Protein AF-A0AAW0LVT9-F1 (afdb_monomer_lite)

Organism: Quercus suber (NCBI:txid58331)

Sequence (64 aa):
PEVVEKLVGLREGIPRKDAKEVVQECKEIYENSLVDGNPPKAGFVFPKVKFLSASKGSIWRKLT

Structure (mmCIF, N/CA/C/O backbone):
data_AF-A0AAW0LVT9-F1
#
_entry.id   AF-A0AAW0LVT9-F1
#
loop_
_atom_site.group_PDB
_atom_site.id
_atom_site.type_symbol
_atom_site.label_atom_id
_atom_site.label_alt_id
_atom_site.label_comp_id
_atom_site.label_asym_id
_atom_site.label_entity_id
_atom_site.label_seq_id
_atom_site.pdbx_PDB_ins_code
_atom_site.Cartn_x
_atom_site.Cartn_y
_atom_site.Cartn_z
_atom_site.occupancy
_atom_site.B_iso_or_equiv
_atom_site.auth_seq_id
_atom_site.auth_comp_id
_atom_site.auth_asym_id
_atom_site.auth_atom_id
_atom_site.pdbx_PDB_model_num
ATOM 1 N N . PRO A 1 1 ? -1.538 1.090 -5.085 1.00 73.94 1 PRO A N 1
ATOM 2 C CA . PRO A 1 1 ? -2.479 1.790 -4.173 1.00 73.94 1 PRO A CA 1
ATOM 3 C C . PRO A 1 1 ? -3.866 1.117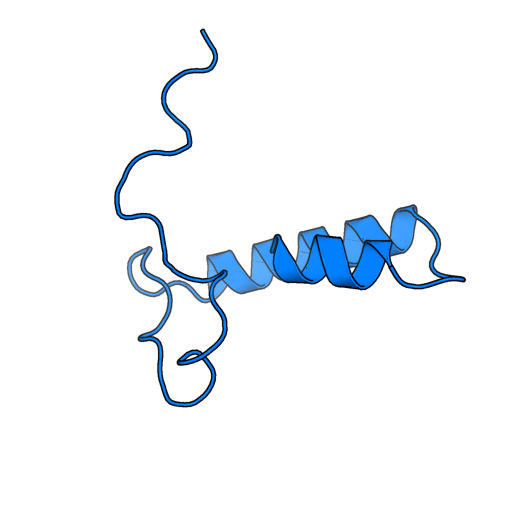 -4.048 1.00 73.94 1 PRO A C 1
ATOM 5 O O . PRO A 1 1 ? -4.194 0.634 -2.975 1.00 73.94 1 PRO A O 1
ATOM 8 N N . GLU A 1 2 ? -4.656 0.999 -5.118 1.00 75.19 2 GLU A N 1
ATOM 9 C CA . GLU A 1 2 ? -6.059 0.516 -5.055 1.00 75.19 2 GLU A CA 1
ATOM 10 C C . GLU A 1 2 ? -6.239 -0.957 -4.598 1.00 75.19 2 GLU A C 1
ATOM 12 O O . GLU A 1 2 ? -7.235 -1.288 -3.957 1.00 75.19 2 GLU A O 1
ATOM 1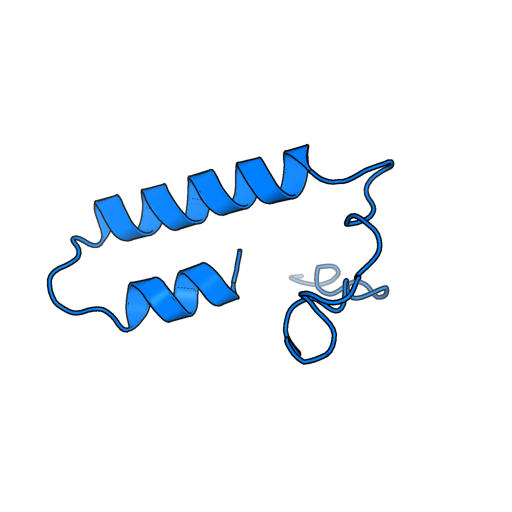7 N N . VAL A 1 3 ? -5.290 -1.870 -4.869 1.00 82.00 3 VAL A N 1
ATOM 18 C CA . VAL A 1 3 ? -5.340 -3.243 -4.302 1.00 82.00 3 VAL A CA 1
ATOM 19 C C . VAL A 1 3 ? -5.237 -3.204 -2.779 1.00 82.00 3 VAL A C 1
ATOM 21 O O . VAL A 1 3 ? -5.944 -3.936 -2.091 1.00 82.00 3 VAL A O 1
ATOM 24 N N . VAL A 1 4 ? -4.365 -2.341 -2.257 1.00 83.88 4 VAL A N 1
ATOM 25 C CA . VAL A 1 4 ? -4.140 -2.185 -0.817 1.00 83.88 4 VAL A CA 1
ATOM 26 C C . VAL A 1 4 ? -5.376 -1.592 -0.154 1.00 83.88 4 VAL A C 1
ATOM 28 O O . VAL A 1 4 ? -5.801 -2.096 0.878 1.00 83.88 4 VAL A O 1
ATOM 31 N N . GLU A 1 5 ? -6.028 -0.622 -0.793 1.00 83.50 5 GLU A N 1
ATOM 32 C CA . GLU A 1 5 ? -7.295 -0.058 -0.318 1.00 83.50 5 GLU A CA 1
ATOM 33 C C . GLU A 1 5 ? -8.387 -1.129 -0.161 1.00 83.50 5 GLU A C 1
ATOM 35 O O . GLU A 1 5 ? -9.039 -1.208 0.881 1.00 83.50 5 GLU A O 1
ATOM 40 N N . LYS A 1 6 ? -8.529 -2.026 -1.146 1.00 83.50 6 LYS A N 1
ATOM 41 C CA . LYS A 1 6 ? -9.477 -3.148 -1.060 1.00 83.50 6 LYS A CA 1
ATOM 42 C C . LYS A 1 6 ? -9.100 -4.160 0.021 1.00 83.50 6 LYS A C 1
ATOM 44 O O . LYS A 1 6 ? -9.979 -4.631 0.733 1.00 83.50 6 LYS A O 1
ATOM 49 N N . LEU A 1 7 ? -7.817 -4.501 0.153 1.00 85.69 7 LEU A N 1
ATOM 50 C CA . LEU A 1 7 ? -7.348 -5.462 1.159 1.00 85.69 7 LEU A CA 1
ATOM 51 C C . LEU A 1 7 ? -7.570 -4.954 2.584 1.00 85.69 7 LEU A C 1
ATOM 53 O O . LEU A 1 7 ? -8.054 -5.693 3.437 1.00 85.69 7 LEU A O 1
ATOM 57 N N . VAL A 1 8 ? -7.242 -3.688 2.829 1.00 86.75 8 VAL A N 1
ATOM 58 C CA . VAL A 1 8 ? -7.409 -3.062 4.140 1.00 86.75 8 VAL A CA 1
ATOM 59 C C . VAL A 1 8 ? -8.893 -2.883 4.469 1.00 86.75 8 VAL A C 1
ATOM 61 O O . VAL A 1 8 ? -9.294 -3.137 5.601 1.00 86.75 8 VAL A O 1
ATOM 64 N N . GLY A 1 9 ? -9.726 -2.528 3.485 1.00 84.06 9 GLY A N 1
ATOM 65 C CA . GLY A 1 9 ? -11.174 -2.388 3.668 1.00 84.06 9 GLY A CA 1
ATOM 66 C C . GLY A 1 9 ? -11.912 -3.693 3.994 1.00 84.06 9 GLY A C 1
ATOM 67 O O . GLY A 1 9 ? -12.987 -3.643 4.584 1.00 84.06 9 GLY A O 1
ATOM 68 N N . LEU A 1 10 ? -11.345 -4.851 3.641 1.00 87.69 10 LEU A N 1
ATOM 69 C CA . LEU A 1 10 ? -11.907 -6.171 3.956 1.00 87.69 10 LEU A CA 1
ATOM 70 C C . LEU A 1 10 ? -11.488 -6.704 5.334 1.00 87.69 10 LEU A C 1
ATOM 72 O O . LEU A 1 10 ? -12.012 -7.730 5.766 1.00 87.69 10 LEU A O 1
ATOM 76 N N . ARG A 1 11 ? -10.534 -6.061 6.020 1.00 86.19 11 ARG A N 1
ATOM 77 C CA . ARG A 1 11 ? -10.013 -6.569 7.292 1.00 86.19 11 ARG A CA 1
ATOM 78 C C . ARG A 1 11 ? -10.813 -6.024 8.472 1.00 86.19 11 ARG A C 1
ATOM 80 O O . ARG A 1 11 ? -10.866 -4.817 8.702 1.00 86.19 11 ARG A O 1
ATOM 87 N N . GLU A 1 12 ? -11.370 -6.925 9.271 1.00 85.00 12 GLU A N 1
ATOM 88 C CA . GLU A 1 12 ? -12.023 -6.559 10.526 1.00 85.00 12 GLU A CA 1
ATOM 89 C C . GLU A 1 12 ? -10.987 -6.168 11.593 1.00 85.00 12 GLU A C 1
ATOM 91 O O . GLU A 1 12 ? -9.890 -6.726 11.661 1.00 85.00 12 GLU A O 1
ATOM 96 N N . GLY A 1 13 ? -11.322 -5.175 12.420 1.00 86.94 13 GLY A N 1
ATOM 97 C CA . GLY A 1 13 ? -10.479 -4.729 13.535 1.00 86.94 13 GLY A CA 1
ATOM 98 C C . GLY A 1 13 ? -9.394 -3.701 13.195 1.00 86.94 13 GLY A C 1
ATOM 99 O O . GLY A 1 13 ? -8.675 -3.290 14.100 1.00 86.94 13 GLY A O 1
ATOM 100 N N . ILE A 1 14 ? -9.276 -3.243 11.940 1.00 84.38 14 ILE A N 1
ATOM 101 C CA . ILE A 1 14 ? -8.412 -2.099 11.601 1.00 84.38 14 ILE A CA 1
ATOM 102 C C . ILE A 1 14 ? -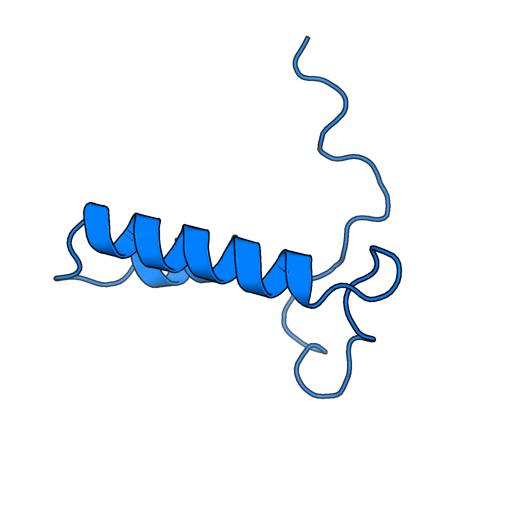9.207 -0.791 11.731 1.00 84.38 14 ILE A C 1
ATOM 104 O O . ILE A 1 14 ? -10.227 -0.620 11.054 1.00 84.38 14 ILE A O 1
ATOM 108 N N . PRO A 1 15 ? -8.746 0.171 12.551 1.00 90.50 15 PRO A N 1
ATOM 109 C CA . PRO A 1 15 ? -9.315 1.509 12.578 1.00 90.50 15 PRO A CA 1
ATOM 110 C C . PRO A 1 15 ? -9.246 2.177 11.202 1.00 90.50 15 PRO A C 1
ATOM 112 O O . PRO A 1 15 ? -8.227 2.151 10.515 1.00 90.50 15 PRO A O 1
ATOM 115 N N . ARG A 1 16 ? -10.317 2.876 10.811 1.00 86.12 16 ARG A N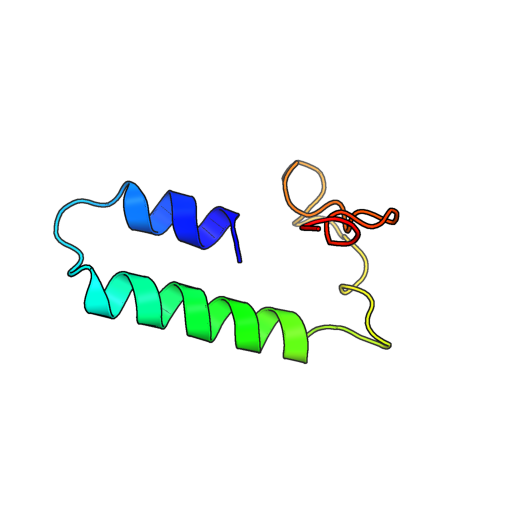 1
ATOM 116 C CA . ARG A 1 16 ? -10.376 3.602 9.527 1.00 86.12 16 ARG A CA 1
ATOM 117 C C . ARG A 1 16 ? -9.254 4.629 9.341 1.00 86.12 16 ARG A C 1
ATOM 119 O O . ARG A 1 16 ? -8.969 4.996 8.206 1.00 86.12 16 ARG A O 1
ATOM 126 N N . LYS A 1 17 ? -8.676 5.135 10.432 1.00 90.12 17 LYS A N 1
ATOM 127 C CA . LYS A 1 17 ? -7.549 6.072 10.402 1.00 90.12 17 LYS A CA 1
ATOM 128 C C . LYS A 1 17 ? -6.285 5.365 9.909 1.00 90.12 17 LYS A C 1
ATOM 130 O O . LYS A 1 17 ? -5.750 5.754 8.879 1.00 90.12 17 LYS A O 1
ATOM 135 N N . ASP A 1 18 ? -5.917 4.278 10.571 1.00 89.31 18 ASP A N 1
ATOM 136 C CA . ASP A 1 18 ? -4.746 3.459 10.249 1.00 89.31 18 ASP A CA 1
ATOM 137 C C . ASP A 1 18 ? -4.871 2.868 8.840 1.00 89.31 18 ASP A C 1
ATOM 139 O O . ASP A 1 18 ? -3.914 2.827 8.076 1.00 89.31 18 ASP A O 1
ATOM 143 N N . ALA A 1 19 ? -6.092 2.500 8.441 1.00 88.31 19 ALA A N 1
ATOM 144 C CA . ALA A 1 19 ? -6.369 2.055 7.084 1.00 88.31 19 ALA A CA 1
ATOM 145 C C . ALA A 1 19 ? -6.000 3.099 6.016 1.00 88.31 19 ALA A C 1
ATOM 147 O O . ALA A 1 19 ? -5.453 2.758 4.968 1.00 88.31 19 ALA A O 1
ATOM 148 N N . LYS A 1 20 ? -6.308 4.375 6.275 1.00 88.44 20 LYS A N 1
ATOM 149 C CA . LYS A 1 20 ? -5.980 5.480 5.367 1.00 88.44 20 LYS A CA 1
ATOM 150 C C . LYS A 1 20 ? -4.486 5.775 5.352 1.00 88.44 20 LYS A C 1
ATOM 152 O O . LYS A 1 20 ? -3.959 6.060 4.284 1.00 88.44 20 LYS A O 1
ATOM 157 N N . GLU A 1 21 ? -3.831 5.682 6.504 1.00 91.00 21 GLU A N 1
ATOM 158 C CA . GLU A 1 21 ? -2.383 5.868 6.640 1.00 91.00 21 GLU A CA 1
ATOM 159 C C . GLU A 1 21 ? -1.624 4.837 5.795 1.00 91.00 21 GLU A C 1
ATOM 161 O O . GLU A 1 21 ? -0.862 5.209 4.908 1.00 91.00 21 GLU A O 1
ATOM 166 N N . VAL A 1 22 ? -1.990 3.557 5.916 1.00 88.75 22 VAL A N 1
ATOM 167 C CA . VAL A 1 22 ? -1.398 2.463 5.126 1.00 88.75 22 VAL A CA 1
ATOM 168 C C . VAL A 1 22 ? -1.587 2.661 3.618 1.00 88.75 22 VAL A C 1
ATOM 170 O O . VAL A 1 22 ? -0.675 2.412 2.826 1.00 88.75 22 VAL A O 1
ATOM 173 N N . VAL A 1 23 ? -2.776 3.095 3.186 1.00 87.69 23 VAL A N 1
ATOM 174 C CA . VAL A 1 23 ? -3.046 3.352 1.760 1.00 87.69 23 VAL A CA 1
ATOM 175 C C . VAL A 1 23 ? -2.232 4.543 1.251 1.00 87.69 23 VAL A C 1
ATOM 177 O O . VAL A 1 23 ?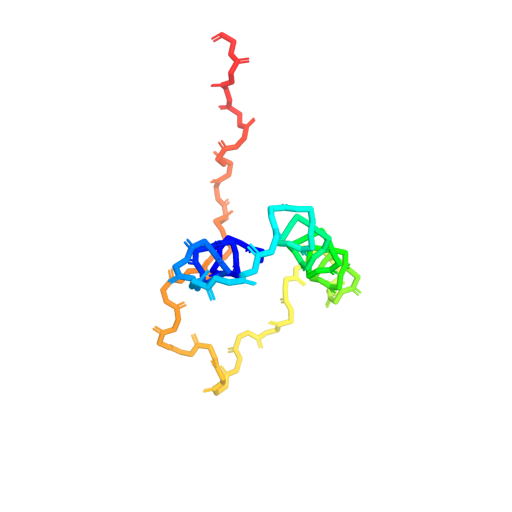 -1.721 4.490 0.129 1.00 87.69 23 VAL A O 1
ATOM 180 N N . GLN A 1 24 ? -2.091 5.585 2.070 1.00 88.31 24 GLN A N 1
ATOM 181 C CA . GLN A 1 24 ? -1.333 6.788 1.746 1.00 88.31 24 GLN A CA 1
ATOM 182 C C . GLN A 1 24 ? 0.170 6.496 1.643 1.00 88.31 24 GLN A C 1
ATOM 184 O O . GLN A 1 24 ? 0.767 6.781 0.606 1.00 88.31 24 GLN A O 1
ATOM 189 N N . GLU A 1 25 ? 0.758 5.829 2.635 1.00 88.06 25 GLU A N 1
ATOM 190 C CA . GLU A 1 25 ? 2.166 5.411 2.602 1.00 88.06 25 GLU A CA 1
ATOM 191 C C . GLU A 1 25 ? 2.452 4.501 1.401 1.00 88.06 25 GLU A C 1
ATOM 193 O O . GLU A 1 25 ? 3.444 4.664 0.691 1.00 88.06 25 GLU A O 1
ATOM 198 N N . CYS A 1 26 ? 1.544 3.565 1.097 1.00 86.38 26 CYS A N 1
ATOM 199 C CA . CYS A 1 26 ? 1.690 2.704 -0.074 1.00 86.38 26 CYS A CA 1
ATOM 200 C C . CYS A 1 26 ? 1.672 3.500 -1.389 1.00 86.38 26 CYS A C 1
ATOM 202 O O . CYS A 1 26 ? 2.375 3.145 -2.339 1.00 86.38 26 CYS A O 1
ATOM 204 N N . LYS A 1 27 ? 0.864 4.563 -1.467 1.00 84.12 27 LYS A N 1
ATOM 205 C CA . LYS A 1 27 ? 0.824 5.449 -2.632 1.00 84.12 27 LYS A CA 1
ATOM 206 C C . LYS A 1 27 ? 2.150 6.192 -2.797 1.00 84.12 27 LYS A C 1
ATOM 208 O O . LYS A 1 27 ? 2.685 6.198 -3.901 1.00 84.12 27 LYS A O 1
ATOM 213 N N . GLU A 1 28 ? 2.699 6.724 -1.712 1.00 84.31 28 GLU A N 1
ATOM 214 C CA . GLU A 1 28 ? 3.986 7.429 -1.714 1.00 84.31 28 GLU A CA 1
ATOM 215 C C . GLU A 1 28 ? 5.141 6.500 -2.104 1.00 84.31 28 GLU A C 1
ATOM 217 O O . GLU A 1 28 ? 5.950 6.841 -2.964 1.00 84.31 28 GLU A O 1
ATOM 222 N N . ILE A 1 29 ? 5.182 5.281 -1.557 1.00 85.06 29 ILE A N 1
ATOM 223 C CA . ILE A 1 29 ? 6.172 4.264 -1.943 1.00 85.06 29 ILE A CA 1
ATOM 224 C C . ILE A 1 29 ? 6.039 3.916 -3.429 1.00 85.06 29 ILE A C 1
ATOM 226 O O . ILE A 1 29 ? 7.044 3.807 -4.129 1.00 85.06 29 ILE A O 1
ATOM 230 N N . TYR A 1 30 ? 4.809 3.750 -3.925 1.00 78.25 30 TYR A N 1
ATOM 231 C CA . TYR A 1 30 ? 4.572 3.444 -5.333 1.00 78.25 30 TYR A CA 1
ATOM 232 C C . TYR A 1 30 ? 5.072 4.569 -6.245 1.00 78.25 30 TYR A C 1
ATOM 234 O O . TYR A 1 30 ? 5.800 4.281 -7.192 1.00 78.25 30 TYR A O 1
ATOM 242 N N . GLU A 1 31 ? 4.740 5.825 -5.942 1.00 81.00 31 GLU A N 1
ATOM 243 C CA . GLU A 1 31 ? 5.177 6.998 -6.711 1.00 81.00 31 GLU A CA 1
ATOM 244 C C . GLU A 1 31 ? 6.703 7.167 -6.687 1.00 81.00 31 GLU A C 1
ATOM 246 O O . GLU A 1 31 ? 7.313 7.351 -7.739 1.00 81.00 31 GLU A O 1
ATOM 251 N N . ASN A 1 32 ? 7.333 6.991 -5.523 1.00 81.12 32 ASN A N 1
ATOM 252 C CA . ASN A 1 32 ? 8.790 7.054 -5.373 1.00 81.12 32 ASN A CA 1
ATOM 253 C C . ASN A 1 32 ? 9.521 5.879 -6.044 1.00 81.12 32 ASN A C 1
ATOM 255 O O . ASN A 1 32 ? 10.705 5.985 -6.358 1.00 81.12 32 ASN A O 1
ATOM 259 N N . SER A 1 33 ? 8.837 4.752 -6.266 1.00 74.00 33 SER A N 1
ATOM 260 C CA . SER A 1 33 ? 9.400 3.589 -6.963 1.00 74.00 33 SER A CA 1
ATOM 261 C C . SER A 1 33 ? 9.367 3.705 -8.490 1.00 74.00 33 SER A C 1
ATOM 263 O O . SER A 1 33 ? 9.964 2.869 -9.174 1.00 74.00 33 SER A O 1
ATOM 265 N N . LEU A 1 34 ? 8.655 4.697 -9.041 1.00 68.19 34 LEU A N 1
ATOM 266 C CA . LEU A 1 34 ? 8.559 4.886 -10.485 1.00 68.19 34 LEU A CA 1
ATOM 267 C C . LEU A 1 34 ? 9.910 5.347 -11.044 1.00 68.19 34 LEU A C 1
ATOM 269 O O . LEU A 1 34 ? 10.479 6.341 -10.602 1.00 68.19 34 LEU A O 1
ATOM 273 N N . VAL A 1 35 ? 10.395 4.651 -12.070 1.00 67.75 35 VAL A N 1
ATOM 274 C CA . VAL A 1 35 ? 11.585 5.047 -12.832 1.00 67.75 35 VAL A CA 1
ATOM 275 C C . VAL A 1 35 ? 11.100 5.789 -14.073 1.00 67.75 35 VAL A C 1
ATOM 277 O O . VAL A 1 35 ? 10.317 5.244 -14.853 1.00 67.75 35 VAL A O 1
ATOM 280 N N . ASP A 1 36 ? 11.505 7.050 -14.237 1.00 72.94 36 ASP A N 1
ATOM 281 C CA . ASP A 1 36 ? 11.062 7.930 -15.334 1.00 72.94 36 ASP A CA 1
ATOM 282 C C . ASP A 1 36 ? 9.527 8.068 -15.440 1.00 72.94 36 ASP A C 1
ATOM 284 O O . ASP A 1 36 ? 8.956 8.137 -16.530 1.00 72.94 36 ASP A O 1
ATOM 288 N N . GLY A 1 37 ? 8.829 8.039 -14.298 1.00 67.56 37 GLY A N 1
ATOM 289 C CA . GLY A 1 37 ? 7.362 8.089 -14.239 1.00 67.56 37 GLY A CA 1
ATOM 290 C C . GLY A 1 37 ? 6.661 6.805 -14.701 1.00 67.56 37 GLY A C 1
ATOM 291 O O . GLY A 1 37 ? 5.431 6.753 -14.730 1.00 67.56 37 GLY A O 1
ATOM 292 N N . ASN A 1 38 ? 7.419 5.756 -15.033 1.00 60.28 38 ASN A N 1
ATOM 293 C CA . ASN A 1 38 ? 6.887 4.438 -15.343 1.00 60.28 38 ASN A CA 1
ATOM 294 C C . ASN A 1 38 ? 7.092 3.487 -14.162 1.00 60.28 38 ASN A C 1
ATOM 296 O O . ASN A 1 38 ? 8.138 3.519 -13.507 1.00 60.28 38 ASN A O 1
ATOM 300 N N . PRO A 1 39 ? 6.127 2.594 -13.887 1.00 65.56 39 PRO A N 1
ATOM 301 C CA . PRO A 1 39 ? 6.346 1.559 -12.896 1.00 65.56 39 PRO A CA 1
ATOM 302 C C . PRO A 1 39 ? 7.521 0.672 -13.322 1.00 65.56 39 PRO A C 1
ATOM 304 O O . PRO A 1 39 ? 7.695 0.423 -14.524 1.00 65.56 39 PRO A O 1
ATOM 307 N N . PRO A 1 40 ? 8.323 0.178 -12.361 1.00 63.06 40 PRO A N 1
ATOM 308 C CA . PRO A 1 40 ? 9.402 -0.751 -12.658 1.00 63.06 40 PRO A CA 1
ATOM 309 C C . PRO A 1 40 ? 8.856 -1.927 -13.476 1.00 63.06 40 PRO A C 1
ATOM 311 O O . PRO A 1 40 ? 7.739 -2.392 -13.232 1.00 63.06 40 PRO A O 1
ATOM 314 N N . LYS A 1 41 ? 9.623 -2.372 -14.488 1.00 60.22 41 LYS A N 1
ATOM 315 C CA . LYS A 1 41 ? 9.207 -3.416 -15.443 1.00 60.22 41 LYS A CA 1
ATOM 316 C C . LYS A 1 41 ? 8.510 -4.555 -14.703 1.00 60.22 41 LYS A C 1
ATOM 318 O O . LYS A 1 41 ? 9.113 -5.194 -13.842 1.00 60.22 41 LYS A O 1
ATOM 323 N N . ALA A 1 42 ? 7.253 -4.808 -15.060 1.00 55.78 42 ALA A N 1
ATOM 324 C CA . ALA A 1 42 ? 6.467 -5.889 -14.487 1.00 55.78 42 ALA A CA 1
ATOM 325 C C . ALA A 1 42 ? 7.181 -7.234 -14.733 1.00 55.78 42 ALA A C 1
ATOM 327 O O . ALA A 1 42 ? 7.154 -7.769 -15.838 1.00 55.78 42 ALA A O 1
ATOM 328 N N . GLY A 1 43 ? 7.885 -7.739 -13.716 1.00 58.84 43 GLY A N 1
ATOM 329 C CA . GLY A 1 43 ? 8.553 -9.042 -13.722 1.00 58.84 43 GLY A CA 1
ATOM 330 C C . GLY A 1 43 ? 7.668 -10.161 -13.160 1.00 58.84 43 GLY A C 1
ATOM 331 O O . GLY A 1 43 ? 6.452 -10.014 -13.047 1.00 58.84 43 GLY A O 1
ATOM 332 N N . PHE A 1 44 ? 8.302 -11.264 -12.742 1.00 48.06 44 PHE A N 1
ATOM 333 C CA . PHE A 1 44 ? 7.704 -12.510 -12.217 1.00 48.06 44 PHE A CA 1
ATOM 334 C C . PHE A 1 44 ? 6.642 -12.335 -11.109 1.00 48.06 44 PHE A C 1
ATOM 336 O O . PHE A 1 44 ? 5.791 -13.200 -10.929 1.00 48.06 44 PHE A O 1
ATOM 343 N N . VAL A 1 45 ? 6.651 -11.207 -10.396 1.00 54.50 45 VAL A N 1
ATOM 344 C CA . VAL A 1 45 ? 5.760 -10.910 -9.258 1.00 54.50 45 VAL A CA 1
ATOM 345 C C . VAL A 1 45 ? 4.410 -10.304 -9.683 1.00 54.50 45 VAL A C 1
ATOM 347 O O . VAL A 1 45 ? 3.437 -10.369 -8.936 1.00 54.50 45 VAL A O 1
ATOM 350 N N . PHE A 1 46 ? 4.311 -9.763 -10.903 1.00 55.19 46 PHE A N 1
ATOM 351 C CA . PHE A 1 46 ? 3.109 -9.096 -11.422 1.00 55.19 46 PHE A CA 1
ATOM 352 C C . PHE A 1 46 ? 2.329 -9.792 -12.564 1.00 55.19 46 PHE A C 1
ATOM 354 O O . PHE A 1 46 ? 1.326 -9.222 -12.994 1.00 55.19 46 PHE A O 1
ATOM 361 N N . PRO A 1 47 ? 2.659 -11.006 -13.062 1.00 52.47 47 PRO A N 1
ATOM 362 C CA . PRO A 1 47 ? 2.053 -11.534 -14.288 1.00 52.47 47 PRO A CA 1
ATOM 363 C C . PRO A 1 47 ? 0.566 -11.893 -14.137 1.00 52.47 47 PRO A C 1
ATOM 365 O O . PRO A 1 47 ? -0.124 -12.074 -15.136 1.00 52.47 47 PRO A O 1
ATOM 368 N N . LYS A 1 48 ? 0.056 -12.009 -12.903 1.00 54.12 48 LYS A N 1
ATOM 369 C CA . LYS A 1 48 ? -1.344 -12.377 -12.614 1.00 54.12 48 LYS A CA 1
ATOM 370 C C . LYS A 1 48 ? -2.130 -11.309 -11.854 1.00 54.12 48 LYS A C 1
ATOM 372 O O . LYS A 1 48 ? -3.327 -11.482 -11.625 1.00 54.12 48 LYS A O 1
ATOM 377 N N . VAL A 1 49 ? -1.496 -10.198 -11.479 1.00 55.19 49 VAL A N 1
ATOM 378 C CA . VAL A 1 49 ? -2.176 -9.124 -10.752 1.00 55.19 49 VAL A CA 1
ATOM 379 C C . VAL A 1 49 ? -2.816 -8.200 -11.786 1.00 55.19 49 VAL A C 1
ATOM 381 O O . VAL A 1 49 ? -2.170 -7.299 -12.311 1.00 55.19 49 VAL A O 1
ATOM 384 N N . LYS A 1 50 ? -4.101 -8.424 -12.100 1.00 55.41 50 LYS A N 1
ATOM 385 C CA . LYS A 1 50 ? -4.859 -7.663 -13.125 1.00 55.41 50 LYS A CA 1
ATOM 386 C C . LYS A 1 50 ? -4.943 -6.148 -12.874 1.00 55.41 50 LYS A C 1
ATOM 388 O O . LYS A 1 50 ? -5.483 -5.420 -13.696 1.00 55.41 50 LYS A O 1
ATOM 393 N N . PHE A 1 51 ? -4.447 -5.686 -11.734 1.00 53.47 51 PHE A N 1
ATOM 394 C CA . PHE A 1 51 ? -4.690 -4.360 -11.194 1.00 53.47 51 PHE A CA 1
ATOM 395 C C . PHE A 1 51 ? -3.546 -3.355 -11.471 1.00 53.47 51 PHE A C 1
ATOM 397 O O . PHE A 1 51 ? -3.717 -2.157 -11.297 1.00 53.47 51 PHE A O 1
ATOM 404 N N . LEU A 1 52 ? -2.380 -3.815 -11.942 1.00 52.22 52 LEU A N 1
ATOM 405 C CA . LEU A 1 52 ? -1.205 -2.957 -12.188 1.00 52.22 52 LEU A CA 1
ATOM 406 C C . LEU A 1 52 ? -0.924 -2.700 -13.672 1.00 52.22 52 LEU A C 1
ATOM 408 O O . LEU A 1 52 ? 0.185 -2.314 -14.040 1.00 52.22 52 LEU A O 1
ATOM 412 N N . SER A 1 53 ? -1.919 -2.885 -14.543 1.00 51.66 53 SER A N 1
ATOM 413 C CA . SER A 1 53 ? -1.816 -2.322 -15.887 1.00 51.66 53 SER A CA 1
ATOM 414 C C . SER A 1 53 ? -1.848 -0.806 -15.728 1.00 51.66 53 SER A C 1
ATOM 416 O O . SER A 1 53 ? -2.909 -0.227 -15.510 1.00 51.66 53 SER A O 1
ATOM 418 N N . ALA A 1 54 ? -0.675 -0.167 -15.758 1.00 53.31 54 ALA A N 1
ATOM 419 C CA . ALA A 1 54 ? -0.587 1.274 -15.905 1.00 53.31 54 ALA A CA 1
ATOM 420 C C . ALA A 1 54 ? -1.393 1.621 -17.154 1.00 53.31 54 ALA A C 1
ATOM 422 O O . ALA A 1 54 ? -0.974 1.308 -18.272 1.00 53.31 54 ALA A O 1
ATOM 423 N N . SER A 1 55 ? -2.596 2.165 -16.955 1.00 49.06 55 SER A N 1
ATOM 424 C CA . SER A 1 55 ? -3.454 2.541 -18.063 1.00 49.06 55 SER A CA 1
ATOM 425 C C . SER A 1 55 ? -2.681 3.558 -18.889 1.00 49.06 55 SER A C 1
ATOM 427 O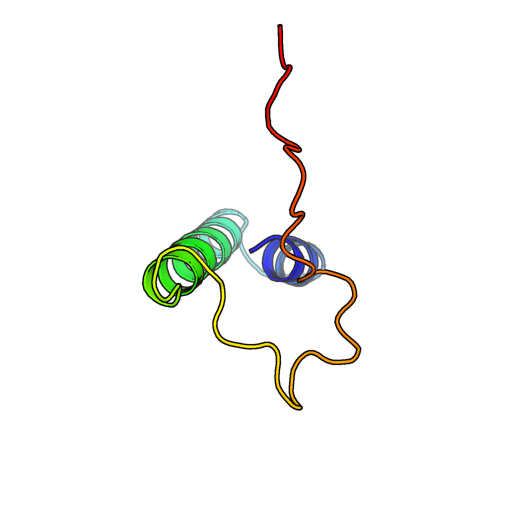 O . SER A 1 55 ? -2.536 4.713 -18.495 1.00 49.06 55 SER A O 1
ATOM 429 N N . LYS A 1 56 ? -2.183 3.135 -20.055 1.00 53.47 56 LYS A N 1
ATOM 430 C CA . LYS A 1 56 ? -1.579 4.030 -21.050 1.00 53.47 56 LYS A CA 1
ATOM 431 C C . LYS A 1 56 ? -2.592 5.044 -21.608 1.00 53.47 56 LYS A C 1
ATOM 433 O O . LYS A 1 56 ? -2.233 5.861 -22.447 1.00 53.47 56 LYS A O 1
ATOM 438 N N . GLY A 1 57 ? -3.844 5.022 -21.146 1.00 51.78 57 GLY A N 1
ATOM 439 C CA . GLY A 1 57 ? -4.883 5.979 -21.487 1.00 51.78 57 GLY A CA 1
ATOM 440 C C . GLY A 1 57 ? -5.557 6.539 -20.239 1.00 51.78 57 GLY A C 1
ATOM 441 O O . GLY A 1 57 ? -6.365 5.872 -19.604 1.00 51.78 57 GLY A O 1
ATOM 442 N N . SER A 1 58 ? -5.207 7.779 -19.901 1.00 51.91 58 SER A N 1
ATOM 443 C CA . SER A 1 58 ? -6.108 8.830 -19.407 1.00 51.91 58 SER A CA 1
ATOM 444 C C . SER A 1 58 ? -7.423 8.373 -18.738 1.00 51.91 58 SER A C 1
ATOM 446 O O . SER A 1 58 ? -8.491 8.490 -19.325 1.00 51.91 58 SER A O 1
ATOM 448 N N . ILE A 1 59 ? -7.370 7.911 -17.484 1.00 54.62 59 ILE A N 1
ATOM 449 C CA . ILE A 1 59 ? -8.585 7.731 -16.654 1.00 54.62 59 ILE A CA 1
ATOM 450 C C . ILE A 1 59 ? -8.979 9.040 -15.932 1.00 54.62 59 ILE A C 1
ATOM 452 O O . ILE A 1 59 ? -10.089 9.171 -15.435 1.00 54.62 59 ILE A O 1
ATOM 456 N N . TRP A 1 60 ? -8.116 10.064 -15.954 1.00 55.22 60 TRP A N 1
ATOM 457 C CA . TRP A 1 60 ? -8.315 11.321 -15.214 1.00 55.22 60 TRP A CA 1
ATOM 458 C C . TRP A 1 60 ? -8.661 12.544 -16.081 1.00 55.22 60 TRP A C 1
ATOM 460 O O . TRP A 1 60 ? -8.725 13.656 -15.564 1.00 55.22 60 TRP A O 1
ATOM 470 N N . ARG A 1 61 ? -8.928 12.388 -17.389 1.00 49.34 61 ARG A N 1
ATOM 471 C CA . ARG A 1 61 ? -9.528 13.472 -18.192 1.00 49.34 61 ARG A CA 1
ATOM 472 C C . ARG A 1 61 ? -11.017 13.234 -18.397 1.00 49.34 61 ARG A C 1
ATOM 474 O O . ARG A 1 61 ? -11.417 12.695 -19.423 1.00 49.34 61 ARG A O 1
ATOM 481 N N . LYS A 1 62 ? -11.796 13.689 -17.420 1.00 45.34 62 LYS A N 1
ATOM 482 C CA . LYS A 1 62 ? -13.068 14.428 -17.544 1.00 45.34 62 LYS A CA 1
ATOM 483 C C . LYS A 1 62 ? -13.925 14.144 -16.315 1.00 45.34 62 LYS A C 1
ATOM 485 O O . LYS A 1 62 ? -14.802 13.290 -16.328 1.00 45.34 62 LYS A O 1
ATOM 490 N N . LEU A 1 63 ? -13.657 14.915 -15.268 1.00 40.94 63 LEU A N 1
ATOM 491 C CA . LEU A 1 63 ? -14.708 15.377 -14.375 1.00 40.94 63 LEU A CA 1
ATOM 492 C C . LEU A 1 63 ? -14.885 16.872 -14.686 1.00 40.94 63 LEU A C 1
ATOM 494 O O . LEU A 1 63 ? -14.210 17.731 -14.124 1.00 40.94 63 LEU A O 1
ATOM 498 N N . THR A 1 64 ? -15.683 17.158 -15.709 1.00 42.94 64 THR A N 1
ATOM 499 C CA . THR A 1 64 ? -16.295 18.467 -15.967 1.00 42.94 64 THR A CA 1
ATOM 500 C C . THR A 1 64 ? -17.712 18.185 -16.411 1.00 42.94 64 THR A C 1
ATOM 502 O O . THR A 1 64 ? -17.857 17.267 -17.253 1.00 42.94 64 THR A O 1
#

Secondary structure (DSSP, 8-state):
-HHHHHHHHT-TT--HHHHHHHHHHHHHHHHHT-BTTBPP---TTSTT-TT----SS-SSS---

Radius of gyration: 13.98 Å; chains: 1; bounding box: 28×31×35 Å

pLDDT: mean 70.62, std 15.83, range [40.94, 91.0]

Foldseek 3Di:
DVVLLVVLVPDPPDDPVVSVVVVVVVVVVQCVCADVSHHDPDPPVHPPPPPPPPPPDDPPPDPD